Protein AF-A0A969C4K0-F1 (afdb_monomer_lite)

Structure (mmCIF, N/CA/C/O backbone):
data_AF-A0A969C4K0-F1
#
_entry.id   AF-A0A969C4K0-F1
#
loop_
_atom_site.group_PDB
_atom_site.id
_atom_site.type_symbol
_atom_site.label_atom_id
_atom_site.label_alt_id
_atom_site.label_comp_id
_atom_site.label_asym_id
_atom_site.label_entity_id
_atom_site.label_seq_id
_atom_site.pdbx_PDB_ins_code
_atom_site.Cartn_x
_atom_site.Cartn_y
_atom_site.Cartn_z
_atom_site.occupancy
_atom_site.B_iso_or_equiv
_atom_site.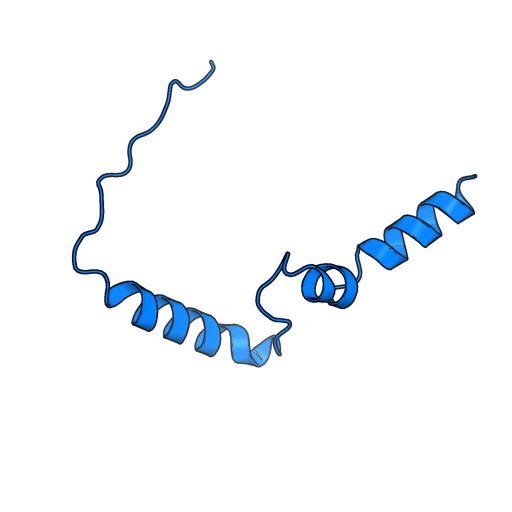auth_seq_id
_atom_site.auth_comp_id
_atom_site.auth_asym_id
_atom_site.auth_atom_id
_atom_site.pdbx_PDB_model_num
ATOM 1 N N . MET A 1 1 ? -18.906 11.896 23.477 1.00 83.44 1 MET A N 1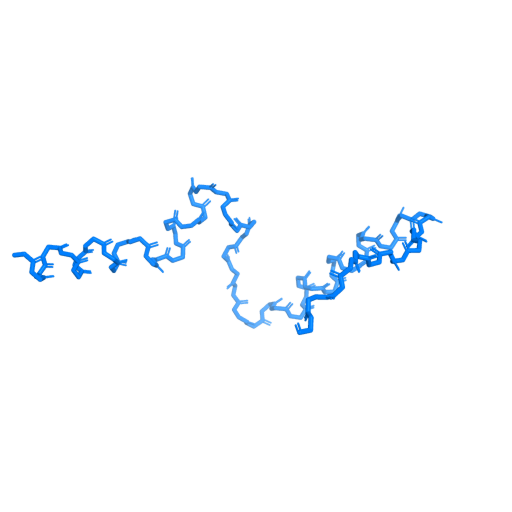
ATOM 2 C CA . MET A 1 1 ? -17.961 12.499 22.513 1.00 83.44 1 MET A CA 1
ATOM 3 C C . MET A 1 1 ? -16.838 11.538 22.122 1.00 83.44 1 MET A C 1
ATOM 5 O O . MET A 1 1 ? -16.771 11.197 20.954 1.00 83.44 1 MET A O 1
ATOM 9 N N . LEU A 1 2 ? -16.002 11.034 23.047 1.00 96.50 2 LEU A N 1
ATOM 10 C CA . LEU A 1 2 ? -14.926 10.088 22.684 1.00 96.50 2 LEU A CA 1
ATOM 11 C C . LEU A 1 2 ? -15.450 8.814 22.000 1.00 96.50 2 LEU A C 1
ATOM 13 O O . LEU A 1 2 ? -14.988 8.473 20.920 1.00 96.50 2 LEU A O 1
ATOM 17 N N . THR A 1 3 ? -16.450 8.152 22.589 1.00 96.94 3 THR A N 1
ATOM 18 C C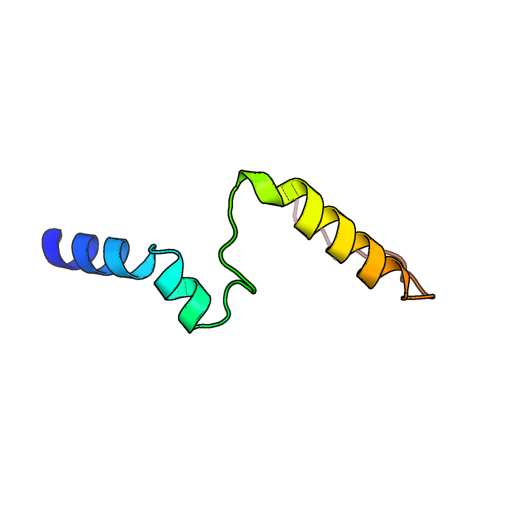A . THR A 1 3 ? -17.027 6.908 22.048 1.00 96.94 3 THR A CA 1
ATOM 19 C C . THR A 1 3 ? -17.514 7.062 20.609 1.00 96.94 3 THR A C 1
ATOM 21 O O . THR A 1 3 ? -17.236 6.214 19.769 1.00 96.94 3 THR A O 1
ATOM 24 N N . GLU A 1 4 ? -18.188 8.171 20.313 1.00 96.88 4 GLU A N 1
ATOM 25 C CA . GLU A 1 4 ? -18.692 8.496 18.977 1.00 96.88 4 GLU A CA 1
ATOM 26 C C . GLU A 1 4 ? -17.549 8.702 17.973 1.00 96.88 4 GLU A C 1
ATOM 28 O O . GLU A 1 4 ? -17.573 8.149 16.874 1.00 96.88 4 GLU A O 1
ATOM 33 N N . ILE A 1 5 ? -16.507 9.444 18.367 1.00 97.19 5 ILE A N 1
ATOM 34 C CA . ILE A 1 5 ? -15.320 9.661 17.532 1.00 97.19 5 ILE A CA 1
ATOM 35 C C . ILE A 1 5 ? -14.628 8.328 17.235 1.00 97.19 5 ILE A C 1
ATOM 37 O O . ILE A 1 5 ? -14.310 8.057 16.077 1.00 97.19 5 ILE A O 1
ATOM 41 N N . THR A 1 6 ? -14.438 7.484 18.250 1.00 97.94 6 THR A N 1
ATOM 42 C CA . THR A 1 6 ? -13.803 6.170 18.102 1.00 97.94 6 THR A CA 1
ATOM 43 C C . THR A 1 6 ? -14.601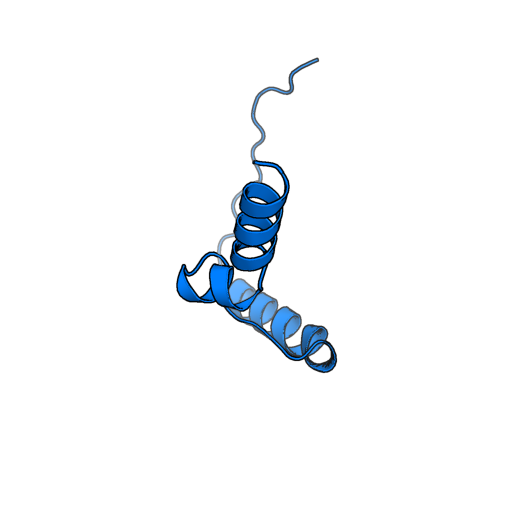 5.268 17.169 1.00 97.94 6 THR A C 1
ATOM 45 O O . THR A 1 6 ? -14.027 4.680 16.258 1.00 97.94 6 THR A O 1
ATOM 48 N N . GLN A 1 7 ? -15.922 5.193 17.347 1.00 97.88 7 GLN A N 1
ATOM 49 C CA . GLN A 1 7 ? -16.792 4.379 16.496 1.00 97.88 7 GLN A CA 1
ATOM 50 C C . GLN A 1 7 ? -16.750 4.841 15.040 1.00 97.88 7 GLN A C 1
ATOM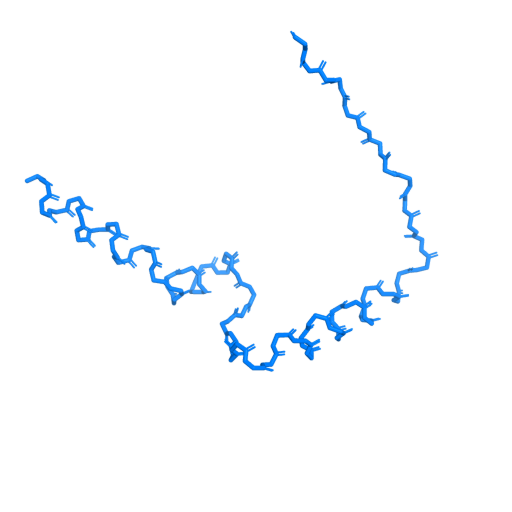 52 O O . GLN A 1 7 ? -16.605 4.026 14.128 1.00 97.88 7 GLN A O 1
ATOM 57 N N . ARG A 1 8 ? -16.819 6.158 14.813 1.00 97.25 8 ARG A N 1
ATOM 58 C CA . ARG A 1 8 ? -16.720 6.724 13.468 1.00 97.25 8 ARG A CA 1
ATOM 59 C C . ARG A 1 8 ? -15.368 6.412 12.833 1.00 97.25 8 ARG A C 1
ATOM 61 O O . ARG A 1 8 ? -15.329 6.038 11.667 1.00 97.25 8 ARG A O 1
ATOM 68 N N . TYR A 1 9 ? -14.278 6.536 13.588 1.00 97.31 9 TYR A N 1
ATOM 69 C CA . TYR A 1 9 ? -12.942 6.222 13.089 1.00 97.31 9 TYR A CA 1
ATOM 70 C C . TYR A 1 9 ? -12.823 4.742 12.713 1.00 97.31 9 TYR A C 1
ATOM 72 O O . TYR A 1 9 ? -12.471 4.435 11.580 1.00 97.31 9 TYR A O 1
ATOM 80 N N . GLN A 1 10 ? -13.227 3.835 13.607 1.00 97.25 10 GLN A N 1
ATOM 81 C CA . GLN A 1 10 ? -13.198 2.390 13.366 1.00 97.25 10 GLN A CA 1
ATOM 82 C C . GLN A 1 10 ? -13.970 1.991 12.107 1.00 97.25 10 GLN A C 1
ATOM 84 O O . GLN A 1 10 ? -13.479 1.182 11.325 1.00 97.25 10 GLN A O 1
ATOM 89 N N . ALA A 1 11 ? -15.145 2.585 11.878 1.00 96.88 11 ALA A N 1
ATOM 90 C CA . ALA A 1 11 ? -15.935 2.328 10.677 1.00 96.88 11 ALA A CA 1
ATOM 91 C C . ALA A 1 11 ? -15.230 2.799 9.393 1.00 96.88 11 ALA A C 1
ATOM 93 O O . ALA A 1 11 ? -15.328 2.146 8.356 1.00 96.88 11 ALA A O 1
ATOM 94 N N . GLN A 1 12 ? -14.516 3.925 9.460 1.00 97.44 12 GLN A N 1
ATOM 95 C CA . GLN A 1 12 ? -13.842 4.533 8.311 1.00 97.44 12 GLN A CA 1
ATOM 96 C C . GLN A 1 12 ? -12.479 3.903 8.000 1.00 97.44 12 GLN A C 1
ATOM 98 O O . GLN A 1 12 ? -12.007 4.010 6.871 1.00 97.44 12 GLN A O 1
ATOM 103 N N . THR A 1 13 ? -11.857 3.223 8.966 1.00 96.50 13 THR A N 1
ATOM 104 C CA . THR A 1 13 ? -10.581 2.513 8.780 1.00 96.50 13 THR A CA 1
ATOM 105 C C . THR A 1 13 ? -10.737 1.089 8.252 1.00 96.50 13 THR A C 1
ATOM 107 O O . THR A 1 13 ? -9.739 0.407 8.027 1.00 96.50 13 THR A O 1
ATOM 110 N N . LEU A 1 14 ? -11.967 0.607 8.063 1.00 97.69 14 LEU A N 1
ATOM 111 C CA . LEU A 1 14 ? -12.198 -0.709 7.475 1.00 97.69 14 LEU A CA 1
ATOM 112 C C . LEU A 1 14 ? -11.745 -0.729 6.003 1.00 97.69 14 LEU A C 1
ATOM 114 O O . LEU A 1 14 ? -12.087 0.192 5.256 1.00 97.69 14 LEU A O 1
ATOM 118 N N . PRO A 1 15 ? -11.067 -1.792 5.529 1.00 97.06 15 PRO A N 1
ATOM 119 C CA . PRO A 1 15 ? -10.656 -1.905 4.127 1.00 97.06 15 PRO A CA 1
ATOM 120 C C . PRO A 1 15 ? -11.819 -1.740 3.139 1.00 97.06 15 PRO A C 1
ATOM 122 O O . PRO A 1 15 ? -11.680 -1.103 2.097 1.00 97.06 15 PRO A O 1
ATOM 125 N N . GLN A 1 16 ? -13.001 -2.250 3.494 1.00 97.12 16 GLN A N 1
ATOM 126 C CA . GLN A 1 16 ? -14.211 -2.148 2.677 1.00 97.12 16 GLN A CA 1
ATOM 127 C C . GLN A 1 16 ? -14.687 -0.698 2.537 1.00 97.12 16 GLN A C 1
ATOM 129 O O . GLN A 1 16 ? -15.220 -0.326 1.494 1.00 97.12 16 GLN A O 1
ATOM 1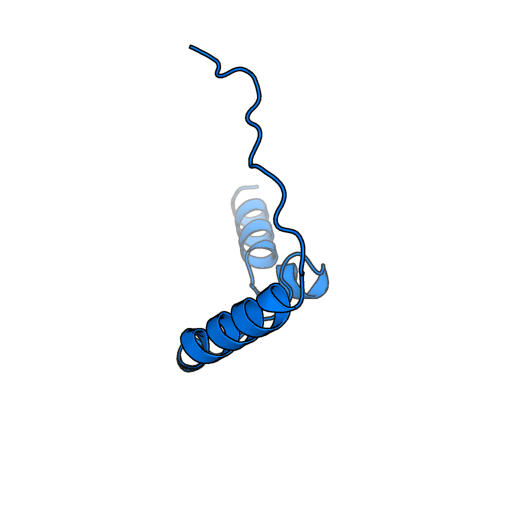34 N N . TYR A 1 17 ? -14.476 0.135 3.563 1.00 97.88 17 TYR A N 1
ATOM 135 C CA . TYR A 1 17 ? -14.844 1.548 3.523 1.00 97.88 17 TYR A CA 1
ATOM 136 C C . TYR A 1 17 ? -14.023 2.312 2.476 1.00 97.88 17 TYR A C 1
ATOM 138 O O . TYR A 1 17 ? -14.585 3.137 1.747 1.00 97.88 17 TYR A O 1
ATOM 146 N N . ALA A 1 18 ? -12.723 2.009 2.385 1.00 97.81 18 ALA A N 1
ATOM 147 C CA . ALA A 1 18 ? -11.809 2.560 1.387 1.00 97.81 18 ALA A CA 1
ATOM 148 C C . ALA A 1 18 ? -12.108 2.021 -0.024 1.00 97.81 18 ALA A C 1
ATOM 150 O O . ALA A 1 18 ? -12.220 2.803 -0.968 1.00 97.81 18 ALA A O 1
ATOM 151 N N . ALA A 1 19 ? -12.313 0.706 -0.161 1.00 97.44 19 ALA A N 1
ATOM 152 C CA . ALA A 1 19 ? -12.607 0.068 -1.446 1.00 97.44 19 ALA A CA 1
ATOM 153 C C . ALA A 1 19 ? -13.922 0.573 -2.066 1.00 97.44 19 ALA A C 1
ATOM 155 O O . ALA A 1 19 ? -13.965 0.899 -3.248 1.00 97.44 19 ALA A O 1
ATOM 156 N N . ALA A 1 20 ? -14.978 0.752 -1.261 1.00 97.44 20 ALA A N 1
ATOM 157 C CA . ALA A 1 20 ? -16.254 1.311 -1.723 1.00 97.44 20 ALA A CA 1
ATOM 158 C C . ALA A 1 20 ? -16.145 2.756 -2.256 1.00 97.44 20 ALA A C 1
ATOM 160 O O . ALA A 1 20 ? -17.073 3.250 -2.891 1.00 97.44 20 ALA A O 1
ATOM 161 N N . ARG A 1 21 ? -15.031 3.444 -1.976 1.00 97.56 21 ARG A N 1
ATOM 162 C CA . ARG A 1 21 ? -14.737 4.813 -2.423 1.00 97.56 21 ARG A CA 1
ATOM 163 C C . ARG A 1 21 ? -13.647 4.874 -3.484 1.00 97.56 21 ARG A C 1
ATOM 165 O O . ARG A 1 21 ? -13.246 5.976 -3.845 1.00 97.56 21 ARG A O 1
ATOM 172 N N . LEU A 1 22 ? -13.169 3.719 -3.953 1.00 97.50 22 LEU A N 1
ATOM 173 C CA . LEU A 1 22 ? -12.065 3.615 -4.909 1.00 97.50 22 LEU A CA 1
ATOM 174 C C . LEU A 1 22 ? -10.786 4.306 -4.412 1.00 97.50 22 LEU A C 1
ATOM 176 O O . LEU A 1 22 ? -9.988 4.804 -5.196 1.00 97.50 22 LEU A O 1
ATOM 180 N N . TRP A 1 23 ? -10.587 4.361 -3.092 1.00 97.50 23 TRP A N 1
ATOM 181 C CA . TRP A 1 23 ? -9.311 4.810 -2.523 1.00 97.50 23 TRP A CA 1
ATOM 182 C C . TRP A 1 23 ? -8.217 3.756 -2.694 1.00 97.50 23 TRP A C 1
ATOM 184 O O . TRP A 1 23 ? -7.033 4.073 -2.642 1.00 97.50 23 TRP A O 1
ATOM 194 N N . VAL A 1 24 ? -8.632 2.502 -2.858 1.00 96.62 24 VAL A N 1
ATOM 195 C CA . VAL A 1 24 ? -7.791 1.354 -3.180 1.00 96.62 24 VAL A CA 1
ATOM 196 C C . VAL A 1 24 ? -8.452 0.593 -4.321 1.00 96.62 24 VAL A C 1
ATOM 198 O O . VAL A 1 24 ? -9.682 0.511 -4.370 1.00 96.62 24 VAL A O 1
ATOM 201 N N . ASP A 1 25 ? -7.645 0.012 -5.202 1.00 96.56 25 ASP A N 1
ATOM 202 C CA . ASP A 1 25 ? -8.151 -0.701 -6.379 1.00 96.56 25 ASP A CA 1
ATOM 203 C C . ASP A 1 25 ? -8.739 -2.076 -6.030 1.00 96.56 25 ASP A C 1
ATOM 205 O O . ASP A 1 25 ? -9.692 -2.529 -6.661 1.00 96.56 25 ASP A O 1
ATOM 209 N N . ALA A 1 26 ? -8.195 -2.752 -5.009 1.00 96.56 26 ALA A N 1
ATOM 210 C CA . ALA A 1 26 ? -8.669 -4.064 -4.573 1.00 96.56 26 ALA A CA 1
ATOM 211 C C . ALA A 1 26 ? -8.286 -4.392 -3.120 1.00 96.56 26 ALA A C 1
ATOM 213 O O . ALA A 1 26 ? -7.252 -3.960 -2.611 1.00 96.56 26 ALA A O 1
ATOM 214 N N . ILE A 1 27 ? -9.103 -5.232 -2.474 1.00 97.75 27 ILE A N 1
ATOM 215 C CA . ILE A 1 27 ? -8.736 -5.968 -1.255 1.00 97.75 27 ILE A CA 1
ATOM 216 C C . ILE A 1 27 ? -8.336 -7.373 -1.700 1.00 97.75 27 ILE A C 1
ATOM 218 O O . ILE A 1 27 ? -9.136 -8.062 -2.331 1.00 97.75 27 ILE A O 1
ATOM 222 N N . ILE A 1 28 ? -7.114 -7.796 -1.381 1.00 97.81 28 ILE A N 1
ATOM 223 C CA . ILE A 1 28 ? -6.545 -9.058 -1.868 1.00 97.81 28 ILE A CA 1
ATOM 224 C C . ILE A 1 28 ? -6.201 -10.007 -0.719 1.00 97.81 28 ILE A C 1
ATOM 226 O O . ILE A 1 28 ? -5.976 -9.577 0.412 1.00 97.81 28 ILE A O 1
ATOM 230 N N . ASP A 1 29 ? -6.126 -11.302 -1.028 1.00 98.19 29 ASP A N 1
ATOM 231 C CA . ASP A 1 29 ? -5.515 -12.289 -0.137 1.00 98.19 29 ASP A CA 1
ATOM 232 C C . ASP A 1 29 ? -4.023 -11.942 0.047 1.00 98.19 29 ASP A C 1
ATOM 234 O O . ASP A 1 29 ? -3.301 -11.842 -0.954 1.00 98.19 29 ASP A O 1
ATOM 238 N N . PRO A 1 30 ? -3.521 -11.783 1.287 1.00 98.31 30 PRO A N 1
ATOM 239 C CA . PRO A 1 30 ? -2.108 -11.519 1.538 1.00 98.31 30 PRO A CA 1
ATOM 240 C C . PRO A 1 30 ? -1.155 -12.512 0.856 1.00 98.31 30 PRO A C 1
ATOM 242 O O . PRO A 1 30 ? -0.089 -12.106 0.386 1.00 98.31 30 PRO A O 1
ATOM 245 N N . ALA A 1 31 ? -1.537 -13.787 0.724 1.00 98.62 31 ALA A N 1
ATOM 246 C CA . ALA A 1 31 ? -0.734 -14.803 0.041 1.00 98.62 31 ALA A CA 1
ATOM 247 C C . ALA A 1 31 ? -0.569 -14.527 -1.467 1.00 98.62 31 ALA A C 1
ATOM 249 O O . ALA A 1 31 ? 0.382 -15.003 -2.090 1.00 98.62 31 ALA A O 1
ATOM 250 N N . LYS A 1 32 ? -1.467 -13.730 -2.059 1.00 98.44 32 LYS A N 1
ATOM 251 C CA . LYS A 1 32 ? -1.469 -13.358 -3.481 1.00 98.44 32 LYS A CA 1
ATOM 252 C C . LYS A 1 32 ? -0.706 -12.075 -3.797 1.00 98.44 32 LYS A C 1
ATOM 254 O O . LYS A 1 32 ? -0.531 -11.754 -4.969 1.00 98.44 32 LYS A O 1
ATOM 259 N N . THR A 1 33 ? -0.169 -11.385 -2.793 1.00 98.50 33 THR A N 1
ATOM 260 C CA . THR A 1 33 ? 0.534 -10.099 -2.962 1.00 98.50 33 THR A CA 1
ATOM 261 C C . THR A 1 33 ? 1.613 -10.136 -4.051 1.00 98.50 33 THR A C 1
ATOM 263 O O . THR A 1 33 ? 1.663 -9.248 -4.900 1.00 98.50 33 THR A O 1
ATOM 266 N N . ARG A 1 34 ? 2.455 -11.183 -4.080 1.00 98.50 34 ARG A N 1
ATOM 267 C CA . ARG A 1 34 ? 3.528 -11.312 -5.086 1.00 98.50 34 ARG A CA 1
ATOM 268 C C . ARG A 1 34 ? 2.977 -11.376 -6.508 1.00 98.50 34 ARG A C 1
ATOM 270 O O . ARG A 1 34 ? 3.552 -10.767 -7.402 1.00 98.50 34 ARG A O 1
ATOM 277 N N . GLU A 1 35 ? 1.906 -12.135 -6.708 1.00 98.50 35 GLU A N 1
ATOM 278 C CA . GLU A 1 35 ? 1.265 -12.316 -8.011 1.00 98.50 35 GLU A CA 1
ATOM 279 C C . GLU A 1 35 ? 0.717 -10.976 -8.512 1.00 98.50 35 GLU A C 1
ATOM 281 O O . GLU A 1 35 ? 1.112 -10.524 -9.580 1.00 98.50 35 GLU A O 1
ATOM 286 N N . VAL A 1 36 ? -0.061 -10.278 -7.678 1.00 98.31 36 VAL A N 1
ATOM 287 C CA . VAL A 1 36 ? -0.664 -8.978 -8.020 1.00 98.31 36 VAL A CA 1
ATOM 288 C C . VAL A 1 36 ? 0.391 -7.925 -8.367 1.00 98.31 36 VAL A C 1
ATOM 290 O O . VAL A 1 36 ? 0.265 -7.241 -9.379 1.00 98.31 36 VAL A O 1
ATOM 293 N N . ILE A 1 37 ? 1.457 -7.808 -7.567 1.00 98.31 37 ILE A N 1
ATOM 294 C CA . ILE A 1 37 ? 2.547 -6.860 -7.850 1.00 98.31 37 ILE A CA 1
ATOM 295 C C . ILE A 1 37 ? 3.271 -7.231 -9.151 1.00 98.31 37 ILE A C 1
ATOM 297 O O . ILE A 1 37 ? 3.594 -6.346 -9.941 1.00 98.31 37 ILE A O 1
ATOM 301 N N . SER A 1 38 ? 3.519 -8.525 -9.388 1.00 98.50 38 SER A N 1
ATOM 302 C CA . SER A 1 38 ? 4.221 -8.986 -10.596 1.00 98.50 38 SER A CA 1
ATOM 303 C C . SER A 1 38 ? 3.428 -8.656 -11.861 1.00 98.50 38 SER A C 1
ATOM 305 O O . SER A 1 38 ? 3.997 -8.116 -12.806 1.00 98.50 38 SER A O 1
ATOM 307 N N . GLU A 1 39 ? 2.119 -8.914 -11.853 1.00 98.19 39 GLU A N 1
ATOM 308 C CA . GLU A 1 39 ? 1.221 -8.571 -12.961 1.00 98.19 39 GLU A CA 1
ATOM 309 C C . GLU A 1 39 ? 1.118 -7.054 -13.165 1.00 98.19 39 GLU A C 1
ATOM 311 O O . GLU A 1 39 ? 1.174 -6.577 -14.295 1.00 98.19 39 GLU A O 1
ATOM 316 N N . GLY A 1 40 ? 1.047 -6.270 -12.083 1.00 97.56 40 GLY A N 1
ATOM 317 C CA . GLY A 1 40 ? 1.032 -4.807 -12.166 1.00 97.56 40 GLY A CA 1
ATOM 318 C C . GLY A 1 40 ? 2.296 -4.233 -12.818 1.00 97.56 40 GLY A C 1
ATOM 319 O O . GLY A 1 40 ? 2.207 -3.347 -13.667 1.00 97.56 40 GLY A O 1
ATOM 320 N N . ILE A 1 41 ? 3.472 -4.772 -12.479 1.00 97.38 41 ILE A N 1
ATOM 321 C CA . ILE A 1 41 ? 4.743 -4.395 -13.119 1.00 97.38 41 ILE A CA 1
ATOM 322 C C . ILE A 1 41 ? 4.758 -4.825 -14.589 1.00 97.38 41 ILE A C 1
ATOM 324 O O . ILE A 1 41 ? 5.151 -4.039 -15.450 1.00 97.38 41 ILE A O 1
ATOM 328 N N . ALA A 1 42 ? 4.319 -6.050 -14.894 1.00 97.81 42 ALA A N 1
ATOM 329 C CA . ALA A 1 42 ? 4.242 -6.537 -16.269 1.00 97.81 42 ALA A CA 1
ATOM 330 C C . ALA A 1 42 ? 3.338 -5.640 -17.128 1.00 97.81 42 ALA A C 1
ATOM 332 O O . ALA A 1 42 ? 3.745 -5.222 -18.209 1.00 97.81 42 ALA A O 1
ATOM 333 N N . ALA A 1 43 ? 2.167 -5.261 -16.608 1.00 96.94 43 ALA A N 1
ATOM 334 C CA . ALA A 1 43 ? 1.256 -4.321 -17.249 1.00 96.94 43 ALA A CA 1
ATOM 335 C C . ALA A 1 43 ? 1.905 -2.940 -17.467 1.00 96.94 43 ALA A C 1
ATOM 337 O O . ALA A 1 43 ? 1.838 -2.396 -18.569 1.00 96.94 43 ALA A O 1
ATOM 338 N N . ALA A 1 44 ? 2.580 -2.388 -16.452 1.00 95.62 44 ALA A N 1
ATOM 339 C CA . ALA A 1 44 ? 3.257 -1.092 -16.544 1.00 95.62 44 ALA A CA 1
ATOM 340 C C . ALA A 1 44 ? 4.401 -1.071 -17.577 1.00 95.62 44 ALA A C 1
ATOM 342 O O . ALA A 1 44 ? 4.627 -0.046 -18.221 1.00 95.62 44 ALA A O 1
ATOM 343 N N . ASN A 1 45 ? 5.082 -2.201 -17.795 1.00 95.38 45 ASN A N 1
ATOM 344 C CA . ASN A 1 45 ? 6.164 -2.328 -18.782 1.00 95.38 45 ASN A CA 1
ATOM 345 C C . ASN A 1 45 ? 5.701 -2.188 -20.241 1.00 95.38 45 ASN A C 1
ATOM 347 O O . ASN A 1 45 ? 6.535 -2.048 -21.134 1.00 95.38 45 ASN A O 1
ATOM 351 N N . HIS A 1 46 ? 4.393 -2.188 -20.504 1.00 95.75 46 HIS A N 1
ATOM 352 C CA . HIS A 1 46 ? 3.858 -1.868 -21.828 1.00 95.75 46 HIS A CA 1
ATOM 353 C C . HIS A 1 46 ? 3.876 -0.363 -22.148 1.00 95.75 46 HIS A C 1
ATOM 355 O O . HIS A 1 46 ? 3.436 0.042 -23.224 1.00 95.75 46 HIS A O 1
ATOM 361 N N . ASN A 1 47 ? 4.415 0.471 -21.254 1.00 95.00 47 ASN A N 1
ATOM 362 C CA . ASN A 1 47 ? 4.730 1.862 -21.536 1.00 95.00 47 ASN A CA 1
ATOM 363 C C . ASN A 1 47 ? 6.142 1.996 -22.142 1.00 95.00 47 ASN A C 1
ATOM 365 O O . ASN A 1 47 ? 7.144 1.787 -21.460 1.00 95.00 47 ASN A O 1
ATOM 369 N N . SER A 1 48 ? 6.232 2.379 -23.420 1.00 92.00 48 SER A N 1
ATOM 370 C CA . SER A 1 48 ? 7.504 2.501 -24.151 1.00 92.00 48 SER A CA 1
ATOM 371 C C . SER A 1 48 ? 8.336 3.731 -23.776 1.00 92.00 48 SER A C 1
ATOM 373 O O . SER A 1 48 ? 9.476 3.848 -24.222 1.00 92.00 48 SER A O 1
ATOM 375 N N . VAL A 1 49 ? 7.772 4.670 -23.010 1.00 94.69 49 VAL A N 1
ATOM 376 C CA . VAL A 1 49 ? 8.437 5.916 -22.615 1.00 94.69 49 VAL A CA 1
ATOM 377 C C . VAL A 1 49 ? 8.369 6.070 -21.101 1.00 94.69 49 VAL A C 1
ATOM 379 O O . VAL A 1 49 ? 7.297 6.254 -20.530 1.00 94.69 49 VAL A O 1
ATOM 382 N N . ILE A 1 50 ? 9.529 6.037 -20.450 1.00 93.88 50 ILE A N 1
ATOM 383 C CA . ILE A 1 50 ? 9.666 6.355 -19.027 1.00 93.88 50 ILE A CA 1
ATOM 384 C C . ILE A 1 50 ? 10.271 7.755 -18.939 1.00 93.88 50 ILE A C 1
ATOM 386 O O . ILE A 1 50 ? 11.433 7.958 -19.287 1.00 93.88 50 ILE A O 1
ATOM 390 N N . GLU A 1 51 ? 9.454 8.722 -18.527 1.00 92.75 51 GLU A N 1
ATOM 391 C CA . GLU A 1 51 ? 9.868 10.113 -18.327 1.00 92.75 51 GLU A CA 1
ATOM 392 C C . GLU A 1 51 ? 10.969 10.210 -17.258 1.00 92.75 51 GLU A C 1
ATOM 394 O O . GLU A 1 51 ? 10.990 9.461 -16.278 1.00 92.75 51 GLU A O 1
ATOM 399 N N . GLU A 1 52 ? 11.874 11.174 -17.424 1.00 95.69 52 GLU A N 1
ATOM 400 C CA . GLU A 1 52 ? 12.848 11.514 -16.390 1.00 95.69 52 GLU A CA 1
ATOM 401 C C . GLU A 1 52 ? 12.128 12.004 -15.122 1.00 95.69 52 GLU A C 1
ATOM 403 O O . GLU A 1 52 ? 11.238 12.858 -15.180 1.00 95.69 52 GLU A O 1
ATOM 408 N N . PHE A 1 53 ? 12.540 11.505 -13.955 1.00 95.81 53 PHE A N 1
ATOM 409 C CA . PHE A 1 53 ? 12.006 11.965 -12.677 1.00 95.81 53 PHE A CA 1
ATOM 410 C C . PHE A 1 53 ? 12.557 13.352 -12.322 1.00 95.81 53 PHE A C 1
ATOM 412 O O . PHE A 1 53 ? 13.739 13.505 -12.018 1.00 95.81 53 PHE A O 1
ATOM 419 N N . LYS A 1 54 ? 11.688 14.366 -12.328 1.00 95.75 54 LYS A N 1
ATOM 420 C CA . LYS A 1 54 ? 12.043 15.761 -12.027 1.00 95.75 54 LYS A CA 1
ATOM 421 C C . LYS A 1 54 ? 11.515 16.159 -10.652 1.00 95.75 54 LYS A C 1
ATOM 423 O O . LYS A 1 54 ? 10.312 16.102 -10.407 1.00 95.75 54 LYS A O 1
ATOM 428 N N . THR A 1 55 ? 12.404 16.586 -9.758 1.00 95.88 55 THR A N 1
ATOM 429 C CA . THR A 1 55 ? 12.039 17.051 -8.410 1.00 95.88 55 THR A CA 1
ATOM 430 C C . THR A 1 55 ? 11.780 18.556 -8.369 1.00 95.88 55 THR A C 1
ATOM 432 O O . THR A 1 55 ? 12.383 19.321 -9.121 1.00 95.88 55 THR A O 1
ATOM 435 N N . GLY A 1 56 ? 10.919 18.988 -7.444 1.00 94.31 56 GLY A N 1
ATOM 436 C CA . GLY A 1 56 ? 10.776 20.400 -7.072 1.00 94.31 56 GLY A CA 1
ATOM 437 C C . GLY A 1 56 ? 11.900 20.893 -6.149 1.00 94.31 56 GLY A C 1
ATOM 438 O O . GLY A 1 56 ? 12.892 20.200 -5.923 1.00 94.31 56 GLY A O 1
ATOM 439 N N . VAL A 1 57 ? 11.734 22.095 -5.590 1.00 95.81 57 VAL A N 1
ATOM 440 C CA . VAL A 1 57 ? 12.667 22.659 -4.600 1.00 95.81 57 VAL A CA 1
ATOM 441 C C . VAL A 1 57 ? 12.474 21.959 -3.255 1.00 95.81 57 VAL A C 1
ATOM 443 O O . VAL A 1 57 ? 11.362 21.921 -2.730 1.00 95.81 57 VAL A O 1
ATOM 446 N N . PHE A 1 58 ? 13.556 21.433 -2.682 1.00 95.81 58 PHE A N 1
ATOM 447 C CA . PHE A 1 58 ? 13.540 20.903 -1.321 1.00 95.81 58 PHE A CA 1
ATOM 448 C C . PHE A 1 58 ? 13.562 22.046 -0.303 1.00 95.81 58 PHE A C 1
ATOM 450 O O . PHE A 1 58 ? 14.376 22.963 -0.409 1.00 95.81 58 PHE A O 1
ATOM 457 N N . GLN A 1 59 ? 12.673 21.979 0.688 1.00 91.31 59 GLN A N 1
ATOM 458 C CA . GLN A 1 59 ? 12.702 22.882 1.834 1.00 91.31 59 GLN A CA 1
ATOM 459 C C . GLN A 1 59 ? 13.805 22.427 2.801 1.00 91.31 59 GLN A C 1
ATOM 461 O O . GLN A 1 59 ? 13.816 21.263 3.205 1.00 91.31 59 GLN A O 1
ATOM 466 N N . VAL A 1 60 ? 14.723 23.340 3.135 1.00 82.62 60 VAL A N 1
ATOM 467 C CA . VAL A 1 60 ? 15.806 23.154 4.120 1.00 82.62 60 VAL A CA 1
ATOM 468 C C . VAL A 1 60 ? 15.438 23.852 5.421 1.00 82.62 60 VAL A C 1
ATOM 470 O O . VAL A 1 60 ? 14.825 24.943 5.334 1.00 82.62 60 VAL A O 1
#

Foldseek 3Di:
DVVVVVVVVVVCPDPVNCVVVVVDVDDDDPVCVVVVVVVVVVVVVVDPDDDDDDDDDDDD

Sequence (60 aa):
MLTEITQRYQAQTLPQYAAARLWVDAIIDPAKTREVISEGIAAANHNSVIEEFKTGVFQV

pLDDT: mean 96.33, std 2.92, range [82.62, 98.62]

Secondary structure (DSSP, 8-state):
-HHHHHHHHHHHTSHHHHHTTTSSS----GGGHHHHHHHHHHHHTT-S--------PPP-

Radius of gyration: 18.69 Å; chains: 1; bounding box: 34×38×47 Å